Protein AF-A0A5J5I5Q5-F1 (afdb_monomer_lite)

Radius of gyration: 15.61 Å; chains: 1; bounding box: 34×39×44 Å

Secondary structure (DSSP, 8-state):
----TT------TT------S-EEEEEEEEE--PBPTTT--BPPPEEEEEEEEEEEEEEEEE-TTS-EEEEEEEEESS---TT-EEEETTEEEEEEEEEEE--TTSPPEEEEEEEE--

Organism: NCBI:txid1007511

pLDDT: mean 73.82, std 18.83, range [30.62, 95.12]

Structure (mmCIF, N/CA/C/O backbone):
data_AF-A0A5J5I5Q5-F1
#
_entry.id   AF-A0A5J5I5Q5-F1
#
loop_
_atom_site.group_PDB
_atom_site.id
_atom_site.type_symbol
_atom_site.label_atom_id
_atom_site.label_alt_id
_atom_site.label_comp_id
_atom_site.label_asym_id
_atom_site.label_entity_id
_atom_site.label_seq_id
_atom_site.pdbx_PDB_ins_code
_atom_site.Cartn_x
_atom_site.Cartn_y
_atom_site.Cartn_z
_atom_site.occupancy
_atom_site.B_iso_or_equiv
_atom_site.auth_seq_id
_atom_site.auth_comp_id
_atom_site.auth_asym_id
_atom_site.auth_atom_id
_atom_site.pdbx_PDB_model_num
ATOM 1 N N . MET A 1 1 ? -15.588 16.348 -4.168 1.00 30.62 1 MET A N 1
ATOM 2 C CA . MET A 1 1 ? -14.732 16.969 -3.139 1.00 30.62 1 MET A CA 1
ATOM 3 C C . MET A 1 1 ? -13.803 15.865 -2.670 1.00 30.62 1 MET A C 1
ATOM 5 O O . MET A 1 1 ? -14.274 14.938 -2.030 1.00 30.62 1 MET A O 1
ATOM 9 N N . SER A 1 2 ? -12.568 15.837 -3.171 1.00 34.03 2 SER A N 1
ATOM 10 C CA . SER A 1 2 ? -11.621 14.749 -2.894 1.00 34.03 2 SER A CA 1
ATOM 11 C C . SER A 1 2 ? -10.870 15.086 -1.610 1.00 34.03 2 SER A C 1
ATOM 13 O O . SER A 1 2 ? -10.106 16.040 -1.587 1.00 34.03 2 SER A O 1
ATOM 15 N N . PHE A 1 3 ? -11.130 14.346 -0.533 1.00 33.75 3 PHE A N 1
ATOM 16 C CA . PHE A 1 3 ? -10.627 14.631 0.820 1.00 33.75 3 PHE A CA 1
ATOM 17 C C . PHE A 1 3 ? -9.210 14.081 1.094 1.00 33.75 3 PHE A C 1
ATOM 19 O O . PHE A 1 3 ? -8.827 13.931 2.247 1.00 33.75 3 PHE A O 1
ATOM 26 N N . TYR A 1 4 ? -8.429 13.757 0.060 1.00 36.94 4 TYR A N 1
ATOM 27 C CA . TYR A 1 4 ? -7.215 12.937 0.204 1.00 36.94 4 TYR A CA 1
ATOM 28 C C . TYR A 1 4 ? -5.893 13.675 -0.055 1.00 36.94 4 TYR A C 1
ATOM 30 O O . TYR A 1 4 ? -4.873 13.019 -0.232 1.00 36.94 4 TYR A O 1
ATOM 38 N N . ASP A 1 5 ? -5.886 15.008 -0.097 1.00 36.25 5 ASP A N 1
ATOM 39 C CA . ASP A 1 5 ? -4.720 15.755 -0.601 1.00 36.25 5 ASP A CA 1
ATOM 40 C C . ASP A 1 5 ? -3.545 15.916 0.383 1.00 36.25 5 ASP A C 1
ATOM 42 O O . ASP A 1 5 ? -2.516 16.450 -0.014 1.00 36.25 5 ASP A O 1
ATOM 46 N N . ASP A 1 6 ? -3.638 15.483 1.649 1.00 39.69 6 ASP A N 1
ATOM 47 C CA . ASP A 1 6 ? -2.542 15.752 2.601 1.00 39.69 6 ASP A CA 1
ATOM 48 C C . ASP A 1 6 ? -2.511 14.813 3.824 1.00 39.69 6 ASP A C 1
ATOM 50 O O . ASP A 1 6 ? -2.552 15.243 4.977 1.00 39.69 6 ASP A O 1
ATOM 54 N N . LEU A 1 7 ? -2.487 13.496 3.593 1.00 39.59 7 LEU A N 1
ATOM 55 C CA . LEU A 1 7 ? -2.264 12.514 4.662 1.00 39.59 7 LEU A CA 1
ATOM 56 C C . LEU A 1 7 ? -0.758 12.291 4.864 1.00 39.59 7 LEU A C 1
ATOM 58 O O . LEU A 1 7 ? -0.190 11.325 4.364 1.00 39.59 7 LEU A O 1
ATOM 62 N N . ARG A 1 8 ? -0.100 13.162 5.636 1.00 37.28 8 ARG A N 1
ATOM 63 C CA . ARG A 1 8 ? 1.159 12.804 6.315 1.00 37.28 8 ARG A CA 1
ATOM 64 C C . ARG A 1 8 ? 0.819 11.964 7.548 1.00 37.28 8 ARG A C 1
ATOM 66 O O . ARG A 1 8 ? 0.758 12.474 8.662 1.00 37.28 8 ARG A O 1
ATOM 73 N N . ALA A 1 9 ? 0.497 10.695 7.321 1.00 43.56 9 ALA A N 1
ATOM 74 C CA . ALA A 1 9 ? 0.155 9.755 8.378 1.00 43.56 9 ALA A CA 1
ATOM 75 C C . ALA A 1 9 ? 1.430 9.179 9.006 1.00 43.56 9 ALA A C 1
ATOM 77 O O . ALA A 1 9 ? 2.035 8.303 8.404 1.00 43.56 9 ALA A O 1
ATOM 78 N N . GLY A 1 10 ? 1.786 9.689 10.191 1.00 43.03 10 GLY A N 1
ATOM 79 C CA . GLY A 1 10 ? 2.728 9.069 11.126 1.00 43.03 10 GLY A CA 1
ATOM 80 C C . GLY A 1 10 ? 2.095 7.871 11.825 1.00 43.03 10 GLY A C 1
ATOM 81 O O . GLY A 1 10 ? 1.082 8.061 12.502 1.00 43.03 10 GLY A O 1
ATOM 82 N N . VAL A 1 11 ? 2.656 6.666 11.694 1.00 48.09 11 VAL A N 1
ATOM 83 C CA . VAL A 1 11 ? 2.207 5.480 12.437 1.00 48.09 11 VAL A CA 1
ATOM 84 C C . VAL A 1 11 ? 2.615 5.638 13.904 1.00 48.09 11 VAL A C 1
ATOM 86 O O . VAL A 1 11 ? 3.789 5.601 14.267 1.00 48.09 11 VAL A O 1
ATOM 89 N N . GLY A 1 12 ? 1.627 5.859 14.773 1.00 39.62 12 GLY A N 1
ATOM 90 C CA . GLY A 1 12 ? 1.849 6.027 16.208 1.00 39.62 12 GLY A CA 1
ATOM 91 C C . GLY A 1 12 ? 2.093 4.701 16.955 1.00 39.62 12 GLY A C 1
ATOM 92 O O . GLY A 1 12 ? 1.620 3.640 16.523 1.00 39.62 12 GLY A O 1
ATOM 93 N N . PRO A 1 13 ? 2.783 4.739 18.115 1.00 35.47 13 PRO A N 1
ATOM 94 C CA . PRO A 1 13 ? 2.915 3.584 19.001 1.00 35.47 13 PRO A CA 1
ATOM 95 C C . PRO A 1 13 ? 1.538 3.199 19.570 1.00 35.47 13 PRO A C 1
ATOM 97 O O . PRO A 1 13 ? 0.868 4.022 20.191 1.00 35.47 13 PRO A O 1
ATOM 100 N N . GLY A 1 14 ? 1.112 1.951 19.344 1.00 40.00 14 GLY A N 1
ATOM 101 C CA . GLY A 1 14 ? -0.225 1.442 19.707 1.00 40.00 14 GLY A CA 1
ATOM 102 C C . GLY A 1 14 ? -0.958 0.698 18.584 1.00 40.00 14 GLY A C 1
ATOM 103 O O . GLY A 1 14 ? -2.059 0.205 18.796 1.00 40.00 14 GLY A O 1
ATOM 104 N N . SER A 1 15 ? -0.354 0.599 17.399 1.00 42.03 15 SER A N 1
ATOM 105 C CA . SER A 1 15 ? -0.936 -0.107 16.256 1.00 42.03 15 SER A CA 1
ATOM 106 C C . SER A 1 15 ? -0.882 -1.631 16.455 1.00 42.03 15 SER A C 1
ATOM 108 O O . SER A 1 15 ? 0.201 -2.217 16.418 1.00 42.03 15 SER A O 1
ATOM 110 N N . GLU A 1 16 ? -2.035 -2.279 16.639 1.00 42.03 16 GLU A N 1
ATOM 111 C CA . GLU A 1 16 ? -2.149 -3.742 16.711 1.00 42.03 16 GLU A CA 1
ATOM 112 C C . GLU A 1 16 ? -1.830 -4.373 15.343 1.00 42.03 16 GLU A C 1
ATOM 114 O O . GLU A 1 16 ? -2.391 -4.004 14.308 1.00 42.03 16 GLU A O 1
ATOM 119 N N . ILE A 1 17 ? -0.879 -5.310 15.322 1.00 41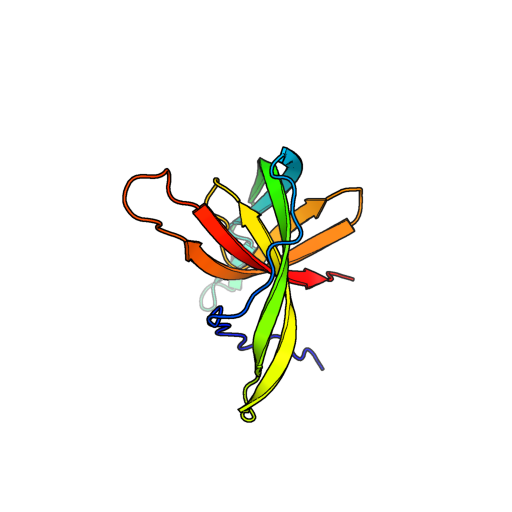.78 17 ILE A N 1
ATOM 120 C CA . ILE A 1 17 ? -0.509 -6.064 14.120 1.00 41.78 17 ILE A CA 1
ATOM 121 C C . ILE A 1 17 ? -1.436 -7.280 14.033 1.00 41.78 17 ILE A C 1
ATOM 123 O O . ILE A 1 17 ? -1.112 -8.357 14.526 1.00 41.78 17 ILE A O 1
ATOM 127 N N . GLU A 1 18 ? -2.593 -7.130 13.395 1.00 41.78 18 GLU A N 1
ATOM 128 C CA . GLU A 1 18 ? -3.399 -8.278 12.960 1.00 41.78 18 GLU A CA 1
ATOM 129 C C . GLU A 1 18 ? -2.949 -8.743 11.566 1.00 41.78 18 GLU A C 1
ATOM 131 O O . GLU A 1 18 ? -3.692 -8.606 10.597 1.00 41.78 18 GLU A O 1
ATOM 136 N N . ALA A 1 19 ? -1.728 -9.268 11.399 1.00 43.53 19 ALA A N 1
ATOM 137 C CA . ALA A 1 19 ? -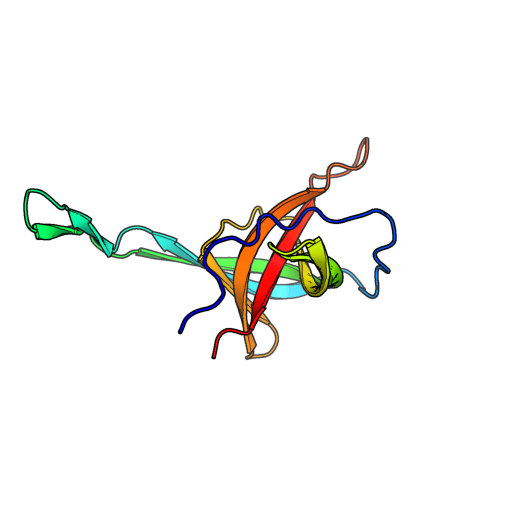1.367 -9.815 10.090 1.00 43.53 19 ALA A CA 1
ATOM 138 C C . ALA A 1 19 ? -0.314 -10.925 10.090 1.00 43.53 19 ALA A C 1
ATOM 140 O O . ALA A 1 19 ? 0.859 -10.737 10.406 1.00 43.53 19 ALA A O 1
ATOM 141 N N . THR A 1 20 ? -0.741 -12.076 9.579 1.00 46.97 20 THR A N 1
ATOM 142 C CA . THR A 1 20 ? 0.103 -13.113 8.993 1.00 46.97 20 THR A CA 1
ATOM 143 C C . THR A 1 20 ? 0.776 -12.540 7.738 1.00 46.97 20 THR A C 1
ATOM 145 O O . THR A 1 20 ? 0.111 -12.312 6.727 1.00 46.97 20 THR A O 1
ATOM 148 N N . PHE A 1 21 ? 2.083 -12.281 7.783 1.00 55.25 21 PHE A N 1
ATOM 149 C CA . PHE A 1 21 ? 2.865 -11.930 6.592 1.00 55.25 21 PHE A CA 1
ATOM 150 C C . PHE A 1 21 ? 2.702 -13.019 5.515 1.00 55.25 21 PHE A C 1
ATOM 152 O O . PHE A 1 21 ? 2.760 -14.207 5.836 1.00 55.25 21 PHE A O 1
ATOM 159 N N . GLY A 1 22 ? 2.526 -12.637 4.242 1.00 64.06 22 GLY A N 1
ATOM 160 C CA . GLY A 1 22 ? 2.593 -13.590 3.121 1.00 64.06 22 GLY A CA 1
ATOM 161 C C . GLY A 1 22 ? 1.373 -13.694 2.204 1.00 64.06 22 GLY A C 1
ATOM 162 O O . GLY A 1 22 ? 1.281 -14.675 1.467 1.00 64.06 22 GLY A O 1
ATOM 163 N N . VAL A 1 23 ? 0.446 -12.727 2.201 1.00 80.62 23 VAL A N 1
ATOM 164 C CA . VAL A 1 23 ? -0.636 -12.735 1.202 1.00 80.62 23 VAL A CA 1
ATOM 165 C C . VAL A 1 23 ? -0.125 -12.131 -0.112 1.00 80.62 23 VAL A C 1
ATOM 167 O O . VAL A 1 23 ? 0.320 -10.980 -0.103 1.00 80.62 23 VAL A O 1
ATOM 170 N N . PRO A 1 24 ? -0.182 -12.861 -1.242 1.00 87.38 24 PRO A N 1
ATOM 171 C CA . PRO A 1 24 ? 0.273 -12.342 -2.524 1.00 87.38 24 PRO A CA 1
ATOM 172 C C . PRO A 1 24 ? -0.653 -11.229 -3.027 1.00 87.38 24 PRO A C 1
ATOM 174 O O . PRO A 1 24 ? -1.881 -11.355 -3.021 1.00 87.38 24 PRO A O 1
ATOM 177 N N . ALA A 1 25 ? -0.046 -10.149 -3.501 1.00 90.50 25 ALA A N 1
ATOM 178 C CA . ALA A 1 25 ? -0.694 -8.993 -4.101 1.00 90.50 25 ALA A CA 1
ATOM 179 C C . ALA A 1 25 ? 0.109 -8.494 -5.312 1.00 90.50 25 ALA A C 1
ATOM 181 O O . ALA A 1 25 ? 1.263 -8.873 -5.527 1.00 90.50 25 ALA A O 1
ATOM 182 N N . ILE A 1 26 ? -0.514 -7.624 -6.106 1.00 93.38 26 ILE A N 1
ATOM 183 C CA . ILE A 1 26 ? 0.147 -6.932 -7.217 1.00 93.38 26 ILE A CA 1
ATOM 184 C C . ILE A 1 26 ? 0.245 -5.453 -6.877 1.00 93.38 26 ILE A C 1
ATOM 186 O O . ILE A 1 26 ? -0.777 -4.792 -6.716 1.00 93.38 26 ILE A O 1
ATOM 190 N N . LEU A 1 27 ? 1.462 -4.922 -6.810 1.00 94.31 27 LEU A N 1
ATOM 191 C CA . LEU A 1 27 ? 1.699 -3.485 -6.767 1.00 94.31 27 LEU A CA 1
ATOM 192 C C . LEU A 1 27 ? 1.888 -2.978 -8.195 1.00 94.31 27 LEU A C 1
ATOM 194 O O . LEU A 1 27 ? 2.746 -3.456 -8.926 1.00 94.31 27 LEU A O 1
ATOM 198 N N . THR A 1 28 ? 1.088 -2.004 -8.604 1.00 95.12 28 THR A N 1
ATOM 199 C CA . THR A 1 28 ? 1.163 -1.386 -9.926 1.00 95.12 28 THR A CA 1
ATOM 200 C C . THR A 1 28 ? 1.671 0.038 -9.795 1.00 95.12 28 THR A C 1
ATOM 202 O O . THR A 1 28 ? 1.002 0.889 -9.204 1.00 95.12 28 THR A O 1
ATOM 205 N N . ARG A 1 29 ? 2.828 0.301 -10.402 1.00 93.81 29 ARG A N 1
ATOM 206 C CA . ARG A 1 29 ? 3.432 1.628 -10.482 1.00 93.81 29 ARG A CA 1
ATOM 207 C C . ARG A 1 29 ? 3.101 2.277 -11.810 1.00 93.81 29 ARG A C 1
ATOM 209 O O . ARG A 1 29 ? 3.268 1.671 -12.865 1.00 93.81 29 ARG A O 1
ATOM 216 N N . THR A 1 30 ? 2.640 3.520 -11.759 1.00 89.94 30 THR A N 1
ATOM 217 C CA . THR A 1 30 ? 2.435 4.343 -12.953 1.00 89.94 30 THR A CA 1
ATOM 218 C C . THR A 1 30 ? 3.456 5.469 -12.965 1.00 89.94 30 THR A C 1
ATOM 220 O O . THR A 1 30 ? 3.495 6.266 -12.033 1.00 89.94 30 THR A O 1
ATOM 223 N N . THR A 1 31 ? 4.248 5.566 -14.028 1.00 85.75 31 THR A N 1
ATOM 224 C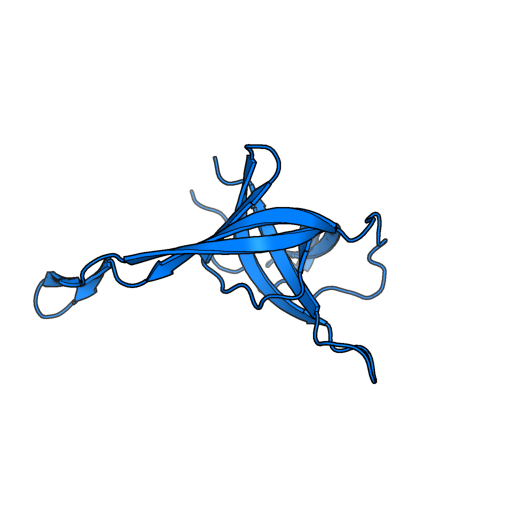 CA . THR A 1 31 ? 5.168 6.687 -14.262 1.00 85.75 31 THR A CA 1
ATOM 225 C C . THR A 1 31 ? 4.797 7.431 -15.545 1.00 85.75 31 THR A C 1
ATOM 227 O O . THR A 1 31 ? 4.168 6.872 -16.446 1.00 85.75 31 THR A O 1
ATOM 230 N N . GLY A 1 32 ? 5.158 8.713 -15.627 1.00 81.81 32 GLY A N 1
ATOM 231 C CA . GLY A 1 32 ? 4.795 9.570 -16.758 1.00 81.81 32 GLY A CA 1
ATOM 232 C C . GLY A 1 32 ? 3.311 9.951 -16.776 1.00 81.81 32 GLY A C 1
ATOM 233 O O . GLY A 1 32 ? 2.645 9.958 -15.741 1.00 81.81 32 GLY A O 1
ATOM 234 N N . GLY A 1 33 ? 2.789 10.329 -17.946 1.00 79.56 33 GLY A N 1
ATOM 235 C CA . GLY A 1 33 ? 1.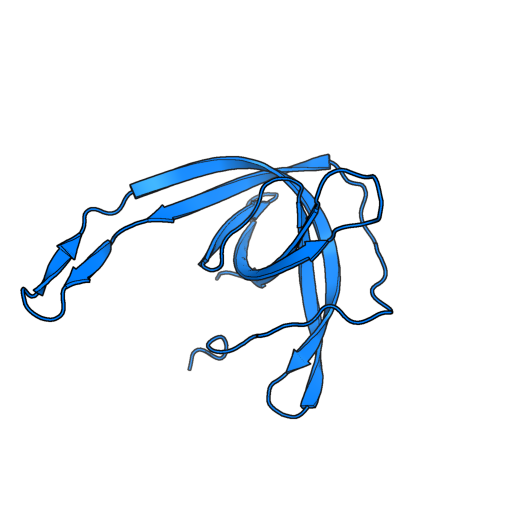445 10.911 -18.064 1.00 79.56 33 GLY A CA 1
ATOM 236 C C . GLY A 1 33 ? 1.347 12.336 -17.509 1.00 79.56 33 GLY A C 1
ATOM 237 O O . GLY A 1 33 ? 0.249 12.863 -17.337 1.00 79.56 33 GLY A O 1
ATOM 238 N N . VAL A 1 34 ? 2.492 12.958 -17.221 1.00 76.94 34 VAL A N 1
ATOM 239 C CA . VAL A 1 34 ? 2.579 14.332 -16.728 1.00 76.94 34 VAL A CA 1
ATOM 240 C C . VAL A 1 34 ? 2.471 15.272 -17.916 1.00 76.94 34 VAL A C 1
ATOM 242 O O . VAL A 1 34 ? 3.201 15.106 -18.899 1.00 76.94 34 VAL A O 1
ATOM 245 N N . LYS A 1 35 ? 1.558 16.240 -17.815 1.00 78.69 35 LYS A N 1
ATOM 246 C CA . LYS A 1 35 ? 1.439 17.333 -18.772 1.00 78.69 35 LYS A CA 1
ATOM 247 C C . LYS A 1 35 ? 2.513 18.375 -18.479 1.00 78.69 35 LYS A C 1
ATOM 249 O O . LYS A 1 35 ? 2.545 18.936 -17.388 1.00 78.69 35 LYS A O 1
ATOM 254 N N . ASP A 1 36 ? 3.359 18.622 -19.464 1.00 77.25 36 ASP A N 1
ATOM 255 C CA . ASP A 1 36 ? 4.288 19.741 -19.480 1.00 77.25 36 ASP A CA 1
ATOM 256 C C . ASP A 1 36 ? 3.482 21.061 -19.501 1.00 77.25 36 ASP A C 1
ATOM 258 O O . ASP A 1 36 ? 2.622 21.233 -20.377 1.00 77.25 36 ASP A O 1
ATOM 262 N N . PRO A 1 37 ? 3.691 21.967 -18.529 1.00 72.88 37 PRO A N 1
ATOM 263 C CA . PRO A 1 37 ? 2.947 23.221 -18.442 1.00 72.88 37 PRO A CA 1
ATOM 264 C C . PRO A 1 37 ? 3.299 24.217 -19.556 1.00 72.88 37 PRO A C 1
ATOM 266 O O . PRO A 1 37 ? 2.438 25.015 -19.924 1.00 72.88 37 PRO A O 1
ATOM 269 N N . ASP A 1 38 ? 4.507 24.149 -20.115 1.00 83.56 38 ASP A N 1
ATOM 270 C CA . ASP A 1 38 ? 5.009 25.086 -21.119 1.00 83.56 38 ASP A CA 1
ATOM 271 C C . ASP A 1 38 ? 4.653 24.625 -22.535 1.00 83.56 38 ASP A C 1
ATOM 273 O O . ASP A 1 38 ? 4.215 25.417 -23.371 1.00 83.56 38 ASP A O 1
ATOM 277 N N . SER A 1 39 ? 4.807 23.327 -22.813 1.00 84.44 39 SER A N 1
ATOM 278 C CA . SER A 1 39 ? 4.564 22.768 -24.150 1.00 84.44 39 SER A CA 1
ATOM 279 C C . SER A 1 39 ? 3.178 22.145 -24.324 1.00 84.44 39 SER A C 1
ATOM 281 O O . SER A 1 39 ? 2.749 21.877 -25.446 1.00 84.44 39 SER A O 1
ATOM 283 N N . GLY A 1 40 ? 2.460 21.887 -23.227 1.00 84.50 40 GLY A N 1
ATOM 284 C CA . GLY A 1 40 ? 1.159 21.218 -23.235 1.00 84.50 40 GLY A CA 1
ATOM 285 C C . GLY A 1 40 ? 1.213 19.726 -23.584 1.00 84.50 40 GLY A C 1
ATOM 286 O O . GLY A 1 40 ? 0.169 19.066 -23.558 1.00 84.50 40 GLY A O 1
ATOM 287 N N . ASN A 1 41 ? 2.401 19.193 -23.882 1.00 84.94 41 ASN A N 1
ATOM 288 C CA . ASN A 1 41 ? 2.616 17.795 -24.229 1.00 84.94 41 ASN A CA 1
ATOM 289 C C . ASN A 1 41 ? 2.487 16.900 -22.997 1.00 84.94 41 ASN A C 1
ATOM 291 O O . ASN A 1 41 ? 2.848 17.284 -21.887 1.00 84.94 41 ASN A O 1
ATOM 295 N N . VAL A 1 42 ? 1.998 15.679 -23.191 1.00 83.44 42 VAL A N 1
ATOM 296 C CA . VAL A 1 42 ? 1.876 14.685 -22.120 1.00 83.44 42 VAL A CA 1
ATOM 297 C C . VAL A 1 42 ? 2.957 13.631 -22.316 1.00 83.44 42 VAL A C 1
ATOM 299 O O . VAL A 1 42 ? 3.048 13.032 -23.387 1.00 83.44 42 VAL A O 1
ATOM 302 N N . SER A 1 43 ? 3.781 13.403 -21.293 1.00 81.75 43 SER A N 1
ATOM 303 C CA . SER A 1 43 ? 4.782 12.329 -21.328 1.00 81.75 43 SER A CA 1
ATOM 304 C C . SER A 1 43 ? 4.110 10.958 -21.441 1.00 81.75 43 SER A C 1
ATOM 306 O O . SER A 1 43 ? 3.020 10.735 -20.909 1.00 81.75 43 SER A O 1
ATOM 308 N N . SER A 1 44 ? 4.755 10.012 -22.125 1.00 82.69 44 SER A N 1
ATOM 309 C CA . SER A 1 44 ? 4.249 8.643 -22.252 1.00 82.69 44 SER A CA 1
ATOM 310 C C . SER A 1 44 ? 4.021 8.015 -20.877 1.00 82.69 44 SER A C 1
ATOM 312 O O . SER A 1 44 ? 4.895 8.072 -20.012 1.00 82.69 44 SER A O 1
ATOM 314 N N . LYS A 1 45 ? 2.845 7.415 -20.685 1.00 87.00 45 LYS A N 1
ATOM 315 C CA . LYS A 1 45 ? 2.480 6.702 -19.460 1.00 87.00 45 LYS A CA 1
ATOM 316 C C . LYS A 1 45 ? 3.037 5.279 -19.506 1.00 87.00 45 LYS A C 1
ATOM 318 O O . LYS A 1 45 ? 2.721 4.537 -20.433 1.00 87.00 45 LYS A O 1
ATOM 323 N N . THR A 1 46 ? 3.779 4.888 -18.479 1.00 89.25 46 THR A N 1
ATOM 324 C CA . THR A 1 46 ? 4.271 3.519 -18.288 1.00 89.25 46 THR A CA 1
ATOM 325 C C . THR A 1 46 ? 3.606 2.915 -17.060 1.00 89.25 46 THR A C 1
ATOM 327 O O . THR A 1 46 ? 3.478 3.578 -16.032 1.00 89.25 46 THR A O 1
ATOM 330 N N . ILE A 1 47 ? 3.160 1.664 -17.173 1.00 91.00 47 ILE A N 1
ATOM 331 C CA . ILE A 1 47 ? 2.531 0.907 -16.088 1.00 91.00 47 ILE A CA 1
ATOM 332 C C . ILE A 1 47 ? 3.381 -0.337 -15.833 1.00 91.00 47 ILE A C 1
ATOM 334 O O . ILE A 1 47 ? 3.544 -1.159 -16.733 1.00 91.00 47 ILE A O 1
ATOM 338 N N . THR A 1 48 ? 3.896 -0.474 -14.613 1.00 93.44 48 THR A N 1
ATOM 339 C CA . THR A 1 48 ? 4.790 -1.569 -14.218 1.00 93.44 48 THR A CA 1
ATOM 340 C C . THR A 1 48 ? 4.177 -2.358 -13.059 1.00 93.44 48 THR A C 1
ATOM 342 O O . THR A 1 48 ? 3.997 -1.790 -11.978 1.00 93.44 48 THR A O 1
ATOM 345 N N . PRO A 1 49 ? 3.840 -3.647 -13.248 1.00 94.06 49 PRO A N 1
ATOM 346 C CA . PRO A 1 49 ? 3.388 -4.514 -12.167 1.00 94.06 49 PRO A CA 1
ATOM 347 C C . PRO A 1 49 ? 4.569 -5.147 -11.413 1.00 94.06 49 PRO A C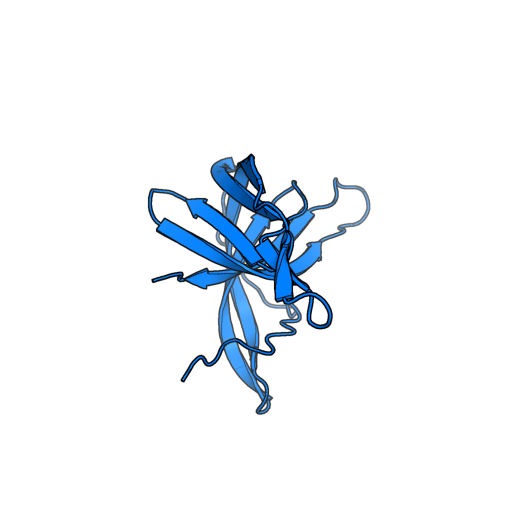 1
ATOM 349 O O . PRO A 1 49 ? 5.556 -5.571 -12.012 1.00 94.06 49 PRO A O 1
ATOM 352 N N . HIS A 1 50 ? 4.423 -5.272 -10.098 1.00 93.62 50 HIS A N 1
ATOM 353 C CA . HIS A 1 50 ? 5.351 -5.922 -9.182 1.00 93.62 50 HIS A CA 1
ATOM 354 C C . HIS A 1 50 ? 4.589 -6.950 -8.340 1.00 93.62 50 HIS A C 1
ATOM 356 O O . HIS A 1 50 ? 3.588 -6.621 -7.701 1.00 93.62 50 HIS A O 1
ATOM 362 N N . ASN A 1 51 ? 5.068 -8.195 -8.323 1.00 92.06 51 ASN A N 1
ATOM 363 C CA . ASN A 1 51 ? 4.547 -9.215 -7.414 1.00 92.06 51 ASN A CA 1
ATOM 364 C C . ASN A 1 51 ? 5.094 -8.945 -6.013 1.00 92.06 51 ASN A C 1
ATOM 366 O O . ASN A 1 51 ? 6.311 -8.882 -5.832 1.00 92.06 51 ASN A O 1
ATOM 370 N N . VAL A 1 52 ? 4.206 -8.790 -5.037 1.00 90.31 52 VAL A N 1
ATOM 371 C CA . VAL A 1 52 ? 4.567 -8.440 -3.661 1.00 90.31 52 VAL A CA 1
ATOM 372 C C . VAL A 1 52 ? 3.781 -9.295 -2.677 1.00 90.31 52 VAL A C 1
ATOM 374 O O . VAL A 1 52 ? 2.696 -9.777 -2.990 1.00 90.31 52 VAL A O 1
ATOM 377 N N . ASN A 1 53 ? 4.321 -9.466 -1.475 1.00 87.38 53 ASN A N 1
ATOM 378 C CA . ASN A 1 53 ? 3.587 -10.043 -0.357 1.00 87.38 53 ASN A CA 1
ATOM 379 C C . ASN A 1 53 ? 3.265 -8.928 0.624 1.00 87.38 53 ASN A C 1
ATOM 381 O O . ASN A 1 53 ? 4.144 -8.127 0.945 1.00 87.38 53 ASN A O 1
ATOM 385 N N . VAL A 1 54 ? 2.019 -8.891 1.082 1.00 86.69 54 VAL A N 1
ATOM 386 C CA . VAL A 1 54 ? 1.544 -7.869 2.013 1.00 86.69 54 VAL A CA 1
ATOM 387 C C . VAL A 1 54 ? 0.935 -8.501 3.255 1.00 86.69 54 VAL A C 1
ATOM 389 O O . VAL A 1 54 ? 0.377 -9.602 3.209 1.00 86.69 54 VAL A O 1
ATOM 392 N N . ALA A 1 55 ? 1.023 -7.770 4.357 1.00 85.00 55 ALA A N 1
ATOM 393 C CA . ALA A 1 55 ? 0.287 -8.009 5.589 1.00 85.00 55 ALA A CA 1
ATOM 394 C C . ALA A 1 55 ? -0.649 -6.811 5.803 1.00 85.00 55 ALA A C 1
ATOM 396 O O . ALA A 1 55 ? -0.197 -5.671 5.813 1.00 85.00 55 ALA A O 1
ATOM 397 N N . LYS A 1 56 ? -1.965 -7.036 5.888 1.00 84.06 56 LYS A N 1
ATOM 398 C CA . LYS A 1 56 ? -2.940 -5.948 6.066 1.00 84.06 56 LYS A CA 1
ATOM 399 C C . LYS A 1 56 ? -3.086 -5.625 7.546 1.00 84.06 56 LYS A C 1
ATOM 401 O O . LYS A 1 56 ? -3.437 -6.515 8.302 1.00 84.06 56 LYS A O 1
ATOM 406 N N . ARG A 1 57 ? -2.952 -4.358 7.925 1.00 78.81 57 ARG A N 1
ATOM 407 C CA . ARG A 1 57 ? -3.152 -3.884 9.299 1.00 78.81 57 ARG A CA 1
ATOM 408 C C . ARG A 1 57 ? -4.050 -2.653 9.352 1.00 78.81 57 ARG A C 1
ATOM 410 O O . ARG A 1 57 ? -4.233 -1.957 8.348 1.00 78.81 57 ARG A O 1
ATOM 417 N N . THR A 1 58 ? -4.572 -2.372 10.537 1.00 81.62 58 THR A N 1
ATOM 418 C CA . THR A 1 58 ? -5.221 -1.097 10.853 1.00 81.62 58 THR A CA 1
ATOM 419 C C . THR A 1 58 ? -4.235 -0.242 11.643 1.00 81.62 58 THR A C 1
ATOM 421 O O . THR A 1 58 ? -3.573 -0.737 12.552 1.00 81.62 58 THR A O 1
ATOM 424 N N . VAL A 1 59 ? -4.095 1.027 11.272 1.00 75.06 59 VAL A N 1
ATOM 425 C CA . VAL A 1 59 ? -3.243 2.000 11.971 1.00 75.06 59 VAL A CA 1
ATOM 426 C C . VAL A 1 59 ? -4.071 3.209 12.375 1.00 75.06 59 VAL A C 1
ATOM 428 O O . VAL A 1 59 ? -4.979 3.613 11.649 1.00 75.06 59 VAL A O 1
ATOM 431 N N . GLU A 1 60 ? -3.757 3.800 13.524 1.00 79.69 60 GLU A N 1
ATOM 432 C CA . GLU A 1 60 ? -4.319 5.092 13.907 1.00 79.69 60 GLU A CA 1
ATOM 433 C C . GLU A 1 60 ? -3.497 6.205 13.254 1.00 79.69 60 GLU A C 1
ATOM 435 O O . GLU A 1 60 ? -2.272 6.246 13.372 1.00 79.69 60 GLU A O 1
ATOM 440 N N . ILE A 1 61 ? -4.177 7.112 12.563 1.00 71.69 61 ILE A N 1
ATOM 441 C CA . ILE A 1 61 ? -3.588 8.271 11.905 1.00 71.69 61 ILE A CA 1
ATOM 442 C C . ILE A 1 61 ? -4.137 9.552 12.523 1.00 71.69 61 ILE A C 1
ATOM 444 O O . ILE A 1 61 ? -5.289 9.622 12.957 1.00 71.69 61 ILE A O 1
ATOM 448 N N . THR A 1 62 ? -3.315 10.597 12.524 1.00 74.06 62 THR A N 1
ATOM 449 C CA . THR A 1 62 ? -3.771 11.945 12.873 1.00 74.06 62 THR A CA 1
ATOM 450 C C . THR A 1 62 ? -4.222 12.659 11.604 1.00 74.06 62 THR A C 1
ATOM 452 O O . THR A 1 62 ? -3.445 12.801 10.661 1.00 74.06 62 THR A O 1
ATOM 455 N N . VAL A 1 63 ? -5.477 13.104 11.567 1.00 73.06 63 VAL A N 1
ATOM 456 C CA . VAL A 1 63 ? -5.998 13.928 10.468 1.00 73.06 63 VAL A CA 1
ATOM 457 C C . VAL A 1 63 ? -5.681 15.405 10.705 1.00 73.06 63 VAL A C 1
ATOM 459 O O . VAL A 1 63 ? -5.386 15.818 11.824 1.00 73.06 63 VAL A O 1
ATOM 462 N N . LYS A 1 64 ? -5.759 16.220 9.647 1.00 65.50 64 LYS A N 1
ATOM 463 C CA . LYS A 1 64 ? -5.339 17.634 9.623 1.00 65.50 64 LYS A CA 1
ATOM 464 C C . LYS A 1 64 ? -5.888 18.501 10.769 1.00 65.50 64 LYS A C 1
ATOM 466 O O . LYS A 1 64 ? -5.199 19.415 11.210 1.00 65.50 64 LYS A O 1
ATOM 471 N N . ASP A 1 65 ? -7.075 18.182 11.279 1.00 74.25 65 ASP A N 1
ATOM 472 C CA . ASP A 1 65 ? -7.730 18.911 12.375 1.00 74.25 65 ASP A CA 1
ATOM 473 C C . ASP A 1 65 ? -7.368 18.377 13.779 1.00 74.25 65 ASP A C 1
ATOM 475 O O . ASP A 1 65 ? -8.013 18.717 14.769 1.00 74.25 65 ASP A O 1
ATOM 479 N N . GLY A 1 66 ? -6.354 17.510 13.885 1.00 70.69 66 GLY A N 1
ATOM 480 C CA . GLY A 1 66 ? -5.894 16.910 15.143 1.00 70.69 66 GLY A CA 1
ATOM 481 C C . GLY A 1 66 ? -6.748 15.741 15.644 1.00 70.69 66 GLY A C 1
ATOM 482 O O . GLY A 1 66 ? -6.474 15.191 16.709 1.00 70.69 66 GLY A O 1
ATOM 483 N N . GLY A 1 67 ? -7.777 15.345 14.889 1.00 75.38 67 GLY A N 1
ATOM 484 C CA . GLY A 1 67 ? -8.558 14.142 15.162 1.00 75.38 67 GLY A CA 1
ATOM 485 C C . GLY A 1 67 ? -7.750 12.866 14.914 1.00 75.38 67 GLY A C 1
ATOM 486 O O . GLY A 1 67 ? -6.858 12.835 14.066 1.00 75.38 67 GLY A O 1
ATOM 487 N N . LYS A 1 68 ? -8.092 11.798 15.634 1.00 78.19 68 LYS A N 1
ATOM 488 C CA . LYS A 1 68 ? -7.585 10.444 15.386 1.00 78.19 68 LYS A CA 1
ATOM 489 C C . LYS A 1 68 ? -8.571 9.695 14.497 1.00 78.19 68 LYS A C 1
ATOM 491 O O . LYS A 1 68 ? -9.779 9.784 14.714 1.00 78.19 68 LYS A O 1
ATOM 496 N N . ALA A 1 69 ? -8.066 8.986 13.498 1.00 76.31 69 ALA A N 1
ATOM 497 C CA . ALA A 1 69 ? -8.860 8.143 12.615 1.00 76.31 69 ALA A CA 1
ATOM 498 C C . ALA A 1 69 ? -8.146 6.814 12.374 1.00 76.31 69 ALA A C 1
ATOM 500 O O . ALA A 1 69 ? -6.922 6.750 12.409 1.00 76.31 69 ALA A O 1
ATOM 501 N N . GLU A 1 70 ? -8.903 5.762 12.092 1.00 80.38 70 GLU A N 1
ATOM 502 C CA . GLU A 1 70 ? -8.335 4.490 11.659 1.00 80.38 70 GLU A CA 1
ATOM 503 C C . GLU A 1 70 ? -8.113 4.501 10.145 1.00 80.38 70 GLU A C 1
ATOM 505 O O . GLU A 1 70 ? -8.967 4.942 9.371 1.00 80.38 70 GLU A O 1
ATOM 510 N N . ALA A 1 71 ? -6.968 3.986 9.714 1.00 81.69 71 ALA A N 1
ATOM 511 C CA . ALA A 1 71 ? -6.632 3.787 8.317 1.00 81.69 71 ALA A CA 1
ATOM 512 C C . ALA A 1 71 ? -6.195 2.344 8.072 1.00 81.69 71 ALA A C 1
ATOM 514 O O . ALA A 1 71 ? -5.674 1.659 8.951 1.00 81.69 71 ALA A O 1
ATOM 515 N N . THR A 1 72 ? -6.393 1.879 6.841 1.00 85.00 72 THR A N 1
ATOM 516 C CA . THR A 1 72 ? -5.785 0.625 6.395 1.00 85.00 72 THR A CA 1
ATOM 517 C C . THR A 1 72 ? -4.336 0.895 6.017 1.00 85.00 72 THR A C 1
ATOM 519 O O . THR A 1 72 ? -4.057 1.840 5.277 1.00 85.00 72 THR A O 1
ATOM 522 N N . ALA A 1 73 ? -3.433 0.031 6.465 1.00 87.19 73 ALA A N 1
ATOM 523 C CA . ALA A 1 73 ? -2.061 0.001 5.998 1.00 87.19 73 ALA A CA 1
ATOM 524 C C . ALA A 1 73 ? -1.641 -1.411 5.577 1.00 87.19 73 ALA A C 1
ATOM 526 O O . ALA A 1 73 ? -2.279 -2.406 5.937 1.00 87.19 73 ALA A O 1
ATOM 527 N N . PHE A 1 74 ? -0.572 -1.486 4.790 1.00 87.44 74 PHE A N 1
ATOM 528 C CA . PHE A 1 74 ? 0.069 -2.737 4.415 1.00 87.44 74 PHE A CA 1
ATOM 529 C C . PHE A 1 74 ? 1.534 -2.730 4.817 1.00 87.44 74 PHE A C 1
ATOM 531 O O . PHE A 1 74 ? 2.263 -1.830 4.405 1.00 87.44 74 PHE A O 1
ATOM 538 N N . ASP A 1 75 ? 1.955 -3.763 5.543 1.00 86.81 75 ASP A N 1
ATOM 539 C CA . ASP A 1 75 ? 3.370 -4.068 5.722 1.00 86.81 75 ASP A CA 1
ATOM 540 C C . ASP A 1 75 ? 3.866 -4.809 4.469 1.00 86.81 75 ASP A C 1
ATOM 542 O O . ASP A 1 75 ? 3.246 -5.782 4.019 1.00 86.81 75 ASP A O 1
ATOM 546 N N . ILE A 1 76 ? 4.955 -4.331 3.870 1.00 87.19 76 ILE A N 1
ATOM 547 C CA . ILE A 1 76 ? 5.482 -4.814 2.587 1.00 87.19 76 ILE A CA 1
ATOM 548 C C . ILE A 1 76 ? 7.011 -4.681 2.547 1.00 87.19 76 ILE A C 1
ATOM 550 O O . ILE A 1 76 ? 7.567 -3.702 3.023 1.00 87.19 76 ILE A O 1
ATOM 554 N N . TRP A 1 77 ? 7.721 -5.659 1.978 1.00 85.00 77 TRP A N 1
ATOM 555 C CA . TRP A 1 77 ? 9.198 -5.615 1.866 1.00 85.00 77 TRP A CA 1
ATOM 556 C C . TRP A 1 77 ? 9.709 -4.930 0.597 1.00 85.00 77 TRP A C 1
ATOM 558 O O . TRP A 1 77 ? 10.883 -4.594 0.480 1.00 85.00 77 TRP A O 1
ATOM 568 N N . PHE A 1 78 ? 8.833 -4.751 -0.383 1.00 87.38 78 PHE A N 1
ATOM 569 C CA . PHE A 1 78 ? 9.113 -3.962 -1.571 1.00 87.38 78 PHE A CA 1
ATOM 570 C C . PHE A 1 78 ? 8.676 -2.523 -1.318 1.00 87.38 78 PHE A C 1
ATOM 572 O O . PHE A 1 78 ? 7.519 -2.323 -0.966 1.00 87.38 78 PHE A O 1
ATOM 579 N N . GLU A 1 79 ? 9.563 -1.552 -1.542 1.00 89.75 79 GLU A N 1
ATOM 580 C CA . GLU A 1 79 ? 9.268 -0.129 -1.343 1.00 89.75 79 GLU A CA 1
ATOM 581 C C . GLU A 1 79 ? 8.107 0.339 -2.243 1.00 89.75 79 GLU A C 1
ATOM 583 O O . GLU A 1 79 ? 8.257 0.448 -3.474 1.00 89.75 79 GLU A O 1
ATOM 588 N N . PRO A 1 80 ? 6.933 0.633 -1.659 1.00 90.25 80 PRO A N 1
ATOM 589 C CA . PRO A 1 80 ? 5.858 1.281 -2.379 1.00 90.25 80 PRO A CA 1
ATOM 590 C C . PRO A 1 80 ? 6.150 2.780 -2.493 1.00 90.25 80 PRO A C 1
ATOM 592 O O . PRO A 1 80 ? 6.854 3.357 -1.672 1.00 90.25 80 PRO A O 1
ATOM 595 N N . LEU A 1 81 ? 5.571 3.435 -3.495 1.00 89.94 81 LEU A N 1
ATOM 596 C CA . LEU A 1 81 ? 5.599 4.890 -3.623 1.00 89.94 81 LEU A CA 1
ATOM 597 C C . LEU A 1 81 ? 4.181 5.462 -3.513 1.00 89.94 81 LEU A C 1
ATOM 599 O O . LEU A 1 81 ? 3.226 4.821 -3.965 1.00 89.94 81 LEU A O 1
ATOM 603 N N . PRO A 1 82 ? 4.016 6.685 -2.972 1.00 88.69 82 PRO A N 1
ATOM 604 C CA . PRO A 1 82 ? 2.746 7.395 -3.034 1.00 88.69 82 PRO A CA 1
ATOM 605 C C . PRO A 1 82 ? 2.183 7.424 -4.460 1.00 88.69 82 PRO A C 1
ATOM 607 O O . PRO A 1 82 ? 2.866 7.777 -5.420 1.00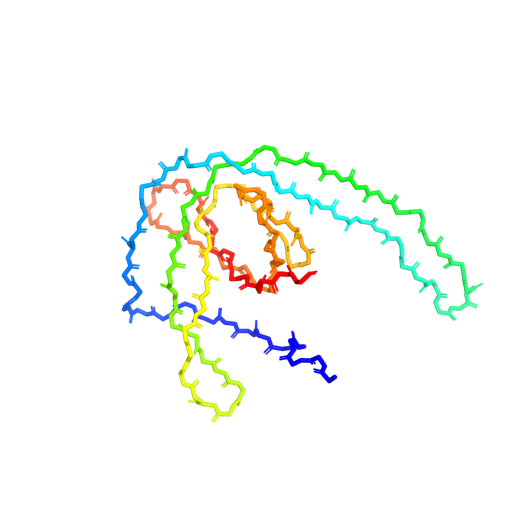 88.69 82 PRO A O 1
ATOM 610 N N . GLY A 1 83 ? 0.915 7.044 -4.595 1.00 86.75 83 GLY A N 1
ATOM 611 C CA . GLY A 1 83 ? 0.221 6.924 -5.872 1.00 86.75 83 GLY A CA 1
ATOM 612 C C . GLY A 1 83 ? 0.263 5.537 -6.518 1.00 86.75 83 GLY A C 1
ATOM 613 O O . GLY A 1 83 ? -0.554 5.315 -7.420 1.00 86.75 83 GLY A O 1
ATOM 614 N N . ASP A 1 84 ? 1.117 4.617 -6.051 1.00 92.56 84 ASP A N 1
ATOM 615 C CA . ASP A 1 84 ? 1.066 3.202 -6.439 1.00 92.56 84 ASP A CA 1
ATOM 616 C C . ASP A 1 84 ? -0.295 2.587 -6.068 1.00 92.56 84 ASP A C 1
ATOM 618 O O . ASP A 1 84 ? -0.991 3.043 -5.153 1.00 92.56 84 ASP A O 1
ATOM 622 N N . VAL A 1 85 ? -0.690 1.536 -6.788 1.00 93.31 85 VAL A N 1
ATOM 623 C CA . VAL A 1 85 ? -1.929 0.792 -6.519 1.00 93.31 85 VAL A CA 1
ATOM 624 C C . VAL A 1 85 ? -1.593 -0.637 -6.125 1.00 93.31 85 VAL A C 1
ATOM 626 O O . VAL A 1 85 ? -0.997 -1.368 -6.908 1.00 93.31 85 VAL A O 1
ATOM 629 N N . ILE A 1 86 ? -2.014 -1.047 -4.934 1.00 91.94 86 ILE A N 1
ATOM 630 C CA . ILE A 1 86 ? -1.909 -2.419 -4.443 1.00 91.94 86 ILE A CA 1
ATOM 631 C C . ILE A 1 86 ? -3.243 -3.119 -4.707 1.00 91.94 86 ILE A C 1
ATOM 633 O O . ILE A 1 86 ? -4.280 -2.730 -4.169 1.00 91.94 86 ILE A O 1
ATOM 637 N N . THR A 1 87 ? -3.225 -4.161 -5.533 1.00 91.50 87 THR A N 1
ATOM 638 C CA . THR A 1 87 ? -4.376 -5.026 -5.790 1.00 91.50 87 THR A CA 1
ATOM 639 C C . THR A 1 87 ? -4.257 -6.295 -4.958 1.00 91.50 87 THR A C 1
ATOM 641 O O . THR A 1 87 ? -3.377 -7.126 -5.189 1.00 91.50 87 THR A O 1
ATOM 644 N N . LEU A 1 88 ? -5.170 -6.455 -4.003 1.00 87.62 88 LEU A N 1
ATOM 645 C CA . LEU A 1 88 ? -5.238 -7.585 -3.082 1.00 87.62 88 LEU A CA 1
ATOM 646 C C . LEU A 1 88 ? -6.639 -8.199 -3.146 1.00 87.62 88 LEU A C 1
ATOM 648 O O . LEU A 1 88 ? -7.630 -7.507 -2.916 1.00 87.62 88 LEU A O 1
ATOM 652 N N . ALA A 1 89 ? -6.727 -9.496 -3.457 1.00 84.25 89 ALA A N 1
ATOM 653 C CA . ALA A 1 89 ? -7.994 -10.235 -3.540 1.00 84.25 89 ALA A CA 1
ATOM 654 C C . ALA A 1 89 ? -9.080 -9.529 -4.392 1.00 84.25 89 ALA A C 1
ATOM 656 O O . ALA A 1 89 ? -10.255 -9.496 -4.029 1.00 84.25 89 ALA A O 1
ATOM 657 N N . GLY A 1 90 ? -8.678 -8.915 -5.512 1.00 80.62 90 GLY A N 1
ATOM 658 C CA . GLY A 1 90 ? -9.575 -8.192 -6.423 1.00 80.62 90 GLY A CA 1
ATOM 659 C C . GLY A 1 90 ? -9.989 -6.788 -5.965 1.00 80.62 90 GLY A C 1
ATOM 660 O O . GLY A 1 90 ? -10.727 -6.120 -6.682 1.00 80.62 90 GLY A O 1
ATOM 661 N N . LYS A 1 91 ? -9.513 -6.317 -4.806 1.00 85.81 91 LYS A N 1
ATOM 662 C CA . LYS A 1 91 ? -9.706 -4.940 -4.329 1.00 85.81 91 LYS A CA 1
ATOM 663 C C . LYS A 1 91 ? -8.461 -4.105 -4.590 1.00 85.81 91 LYS A C 1
ATOM 665 O O . LYS A 1 91 ? -7.347 -4.595 -4.417 1.00 85.81 91 LYS A O 1
ATOM 670 N N . SER A 1 92 ? -8.663 -2.845 -4.961 1.00 88.25 92 SER A N 1
ATOM 671 C CA . SER A 1 92 ? -7.587 -1.894 -5.238 1.00 88.25 92 SER A CA 1
ATOM 672 C C . SER A 1 92 ? -7.440 -0.882 -4.109 1.00 88.25 92 SER A C 1
ATOM 674 O O . SER A 1 92 ? -8.405 -0.257 -3.666 1.00 88.25 92 SER A O 1
ATOM 676 N N . TYR A 1 93 ? -6.203 -0.705 -3.670 1.00 88.88 93 TYR A N 1
ATOM 677 C CA . TYR A 1 93 ? -5.814 0.194 -2.598 1.00 88.88 93 TYR A CA 1
ATOM 678 C C . TYR A 1 93 ? -4.768 1.160 -3.127 1.00 88.88 93 TYR A C 1
ATOM 680 O O . TYR A 1 93 ? -3.727 0.731 -3.620 1.00 88.88 93 TYR A O 1
ATOM 688 N N . ARG A 1 94 ? -5.036 2.461 -3.054 1.00 91.19 94 ARG A N 1
ATOM 689 C CA . ARG A 1 94 ? -4.078 3.465 -3.512 1.00 91.19 94 ARG A CA 1
ATOM 690 C C . ARG A 1 94 ? -3.189 3.888 -2.356 1.00 91.19 94 ARG A C 1
ATOM 692 O O . ARG A 1 94 ? -3.705 4.299 -1.319 1.00 91.19 94 ARG A O 1
ATOM 699 N N . VAL A 1 95 ? -1.878 3.808 -2.552 1.00 88.81 95 VAL A N 1
ATOM 700 C CA . VAL A 1 95 ? -0.875 4.241 -1.576 1.00 88.81 95 VAL A CA 1
ATOM 701 C C . VAL A 1 95 ? -0.949 5.757 -1.430 1.00 88.81 95 VAL A C 1
ATOM 703 O O . VAL A 1 95 ? -0.807 6.486 -2.413 1.00 88.81 95 VAL A O 1
ATOM 706 N N . ALA A 1 96 ? -1.212 6.221 -0.212 1.00 85.94 96 ALA A N 1
ATOM 707 C CA . ALA A 1 96 ? -1.293 7.635 0.135 1.00 85.94 96 ALA A CA 1
ATOM 708 C C . ALA A 1 96 ? 0.030 8.122 0.735 1.00 85.94 96 ALA A C 1
ATOM 710 O O . ALA A 1 96 ? 0.596 9.106 0.263 1.00 85.94 96 ALA A O 1
ATOM 711 N N . SER A 1 97 ? 0.548 7.391 1.720 1.00 83.56 97 SER A N 1
ATOM 712 C CA . SER A 1 97 ? 1.847 7.635 2.342 1.00 83.56 97 SER A CA 1
ATOM 713 C C . SER A 1 97 ? 2.570 6.318 2.596 1.00 83.56 97 SER A C 1
ATOM 715 O O . SER A 1 97 ? 1.960 5.245 2.604 1.00 83.56 97 SER A O 1
ATOM 717 N N . VAL A 1 98 ? 3.884 6.413 2.761 1.00 85.81 98 VAL A N 1
ATOM 718 C CA . VAL A 1 98 ? 4.770 5.274 2.982 1.00 85.81 98 VAL A CA 1
ATOM 719 C C . VAL A 1 98 ? 5.729 5.645 4.095 1.00 85.81 98 VAL A C 1
ATOM 721 O O . VAL A 1 98 ? 6.325 6.721 4.052 1.00 85.81 98 VAL A O 1
ATOM 724 N N . GLU A 1 99 ? 5.866 4.759 5.069 1.00 84.62 99 GLU A N 1
ATOM 725 C CA . GLU A 1 99 ? 6.822 4.895 6.160 1.00 84.62 99 GLU A CA 1
ATOM 726 C C . GLU A 1 99 ? 7.797 3.727 6.130 1.00 84.62 99 GLU A C 1
ATOM 728 O O . GLU A 1 99 ? 7.392 2.591 5.883 1.00 84.62 99 GLU A O 1
ATOM 733 N N . ALA A 1 100 ? 9.078 4.009 6.352 1.00 80.12 100 ALA A N 1
ATOM 734 C CA . ALA A 1 100 ? 10.065 2.959 6.544 1.00 80.12 100 ALA A CA 1
ATOM 735 C C . ALA A 1 100 ? 9.859 2.349 7.934 1.00 80.12 100 ALA A C 1
ATOM 737 O O . ALA A 1 100 ? 9.860 3.065 8.936 1.00 80.12 100 ALA A O 1
ATOM 738 N N . ASP A 1 101 ? 9.684 1.034 7.980 1.00 73.94 101 ASP A N 1
ATOM 739 C CA . ASP A 1 101 ? 9.760 0.249 9.203 1.00 73.94 101 ASP A CA 1
ATOM 740 C C . ASP A 1 101 ? 11.143 -0.401 9.218 1.00 73.94 101 ASP A C 1
ATOM 742 O O . ASP A 1 101 ? 11.394 -1.413 8.554 1.00 73.94 101 ASP A O 1
ATOM 746 N N . GLU A 1 102 ? 12.073 0.255 9.913 1.00 66.69 102 GLU A N 1
ATOM 747 C CA . GLU A 1 102 ? 13.451 -0.199 10.099 1.00 66.69 102 GLU A CA 1
ATOM 748 C C . GLU A 1 102 ? 13.635 -0.741 11.525 1.00 66.69 102 GLU A C 1
ATOM 750 O O . GLU A 1 102 ? 14.155 -0.042 12.398 1.00 66.69 102 GLU A O 1
ATOM 755 N N . PRO A 1 103 ? 13.210 -1.980 11.819 1.00 57.66 103 PRO A N 1
ATOM 756 C CA . PRO A 1 103 ? 13.587 -2.614 13.068 1.00 57.66 103 PRO A CA 1
ATOM 757 C C . PRO A 1 103 ? 15.083 -2.969 13.046 1.00 57.66 103 PRO A C 1
ATOM 759 O O . PRO A 1 103 ? 15.593 -3.519 12.065 1.00 57.66 103 PRO A O 1
ATOM 762 N N . ASP A 1 104 ? 15.786 -2.671 14.144 1.00 49.84 104 ASP A N 1
ATOM 763 C CA . ASP A 1 104 ? 17.223 -2.930 14.307 1.00 49.84 104 ASP A CA 1
ATOM 764 C C . ASP A 1 104 ? 17.585 -4.377 13.909 1.00 49.84 104 ASP A C 1
ATOM 766 O O . ASP A 1 104 ? 17.248 -5.344 14.596 1.00 49.84 104 ASP A O 1
ATOM 770 N N . GLY A 1 105 ? 18.308 -4.526 12.793 1.00 46.53 105 GLY A N 1
ATOM 771 C CA . GLY A 1 105 ? 18.908 -5.794 12.362 1.00 46.53 105 GLY A CA 1
ATOM 772 C C . GLY A 1 105 ? 18.042 -6.733 11.506 1.00 46.53 105 GLY A C 1
ATOM 773 O O . GLY A 1 105 ? 18.458 -7.872 11.291 1.00 46.53 105 GLY A O 1
ATOM 774 N N . ILE A 1 106 ? 16.887 -6.296 10.990 1.00 56.28 106 ILE A N 1
ATOM 775 C CA . ILE A 1 106 ? 16.015 -7.078 10.082 1.00 56.28 106 ILE A CA 1
ATOM 776 C C . ILE A 1 106 ? 15.837 -6.341 8.729 1.00 56.28 106 ILE A C 1
ATOM 778 O O . ILE A 1 106 ? 16.129 -5.148 8.654 1.00 56.28 106 ILE A O 1
ATOM 782 N N . PRO A 1 107 ? 15.437 -7.018 7.626 1.00 56.34 107 PRO A N 1
ATOM 783 C CA . PRO A 1 107 ? 15.220 -6.368 6.332 1.00 56.34 107 PRO A CA 1
ATOM 784 C C . PRO A 1 107 ? 14.229 -5.210 6.454 1.00 56.34 107 PRO A C 1
ATOM 786 O O . PRO A 1 107 ? 13.201 -5.370 7.109 1.00 56.34 107 PRO A O 1
ATOM 789 N N . ILE A 1 108 ? 14.528 -4.089 5.787 1.00 61.66 108 ILE A N 1
ATOM 790 C CA . ILE A 1 108 ? 13.665 -2.901 5.755 1.00 61.66 108 ILE A CA 1
ATOM 791 C C . ILE A 1 108 ? 12.267 -3.316 5.285 1.00 61.66 108 ILE A C 1
ATOM 793 O O . ILE A 1 108 ? 12.094 -3.831 4.175 1.00 61.66 108 ILE A O 1
ATOM 797 N N . GLY A 1 109 ? 11.284 -3.108 6.155 1.00 74.81 109 GLY A N 1
ATOM 798 C CA . GLY A 1 109 ? 9.876 -3.154 5.814 1.00 74.81 109 GLY A CA 1
ATOM 799 C C . GLY A 1 109 ? 9.376 -1.755 5.482 1.00 74.81 109 GLY A C 1
ATOM 800 O O . GLY A 1 109 ? 9.995 -0.747 5.808 1.00 74.81 109 GLY A O 1
ATOM 801 N N . TRP A 1 110 ? 8.231 -1.689 4.825 1.00 84.12 110 TRP A N 1
ATOM 802 C CA . TRP A 1 110 ? 7.529 -0.446 4.561 1.00 84.12 110 TRP A CA 1
ATOM 803 C C . TRP A 1 110 ? 6.097 -0.583 5.034 1.00 84.12 110 TRP A C 1
ATOM 805 O O . TRP A 1 110 ? 5.460 -1.610 4.795 1.00 84.12 110 TRP A O 1
ATOM 815 N N . ILE A 1 111 ? 5.580 0.472 5.650 1.00 85.00 111 ILE A N 1
ATOM 816 C CA . ILE A 1 111 ? 4.174 0.601 6.004 1.00 85.00 111 ILE A CA 1
ATOM 817 C C . ILE A 1 111 ? 3.542 1.549 4.993 1.00 85.00 111 ILE A C 1
ATOM 819 O O . ILE A 1 111 ? 3.782 2.755 5.006 1.00 85.00 111 ILE A O 1
ATOM 823 N N . ALA A 1 112 ? 2.730 1.005 4.091 1.00 84.62 112 ALA A N 1
ATOM 824 C CA . ALA A 1 112 ? 1.969 1.789 3.126 1.00 84.62 112 ALA A CA 1
ATOM 825 C C . ALA A 1 112 ? 0.575 2.086 3.672 1.00 84.62 112 ALA A C 1
ATOM 827 O O . ALA A 1 112 ? -0.264 1.185 3.719 1.00 84.62 112 ALA A O 1
ATOM 828 N N . VAL A 1 113 ? 0.293 3.339 4.028 1.00 85.19 113 VAL A N 1
ATOM 829 C CA . VAL A 1 113 ? -1.068 3.776 4.366 1.00 85.19 113 VAL A CA 1
ATOM 830 C C . VAL A 1 113 ? -1.846 3.960 3.071 1.00 85.19 113 VAL A C 1
ATOM 832 O O . VAL A 1 113 ? -1.399 4.648 2.148 1.00 85.19 113 VAL A O 1
ATOM 835 N N . VAL A 1 114 ? -3.018 3.337 2.984 1.00 82.19 114 VAL A N 1
ATOM 836 C CA . VAL A 1 114 ? -3.794 3.274 1.746 1.00 82.19 114 VAL A CA 1
ATOM 837 C C . VAL A 1 114 ? -5.207 3.820 1.901 1.00 82.19 114 VAL A C 1
ATOM 839 O O . VAL A 1 114 ? -5.872 3.635 2.920 1.00 82.19 114 VAL A O 1
ATOM 842 N N . GLY A 1 115 ? -5.705 4.430 0.829 1.00 78.06 115 GLY A N 1
ATOM 843 C CA . GLY A 1 115 ? -7.132 4.665 0.631 1.00 78.06 115 GLY A CA 1
ATOM 844 C C . GLY A 1 115 ? -7.761 3.526 -0.171 1.00 78.06 115 GLY A C 1
ATOM 845 O O . GLY A 1 115 ? -7.138 2.990 -1.092 1.00 78.06 115 GLY A O 1
ATOM 846 N N . SER A 1 116 ? -9.008 3.161 0.134 1.00 60.72 116 SER A N 1
ATOM 847 C CA . SER A 1 116 ? -9.799 2.315 -0.767 1.00 60.72 116 SER A CA 1
ATOM 848 C C . SER A 1 116 ? -10.074 3.089 -2.055 1.00 60.72 116 SER A C 1
ATOM 850 O O . SER A 1 116 ? -10.741 4.123 -2.019 1.00 60.72 116 SER A O 1
ATOM 852 N N . GLY A 1 117 ? -9.529 2.610 -3.173 1.00 49.06 117 GLY A N 1
ATOM 853 C CA . GLY A 1 117 ? -9.831 3.155 -4.489 1.00 49.06 117 GLY A CA 1
ATOM 854 C C . GLY A 1 117 ? -11.189 2.638 -4.944 1.00 49.06 117 GLY A C 1
ATOM 855 O O . GLY A 1 117 ? -11.371 1.423 -5.031 1.00 49.06 117 GLY A O 1
ATOM 856 N N . SER A 1 118 ? -12.130 3.553 -5.170 1.00 33.31 118 SER A N 1
ATOM 857 C CA . SER A 1 118 ? -13.403 3.281 -5.846 1.00 33.31 118 SER A CA 1
ATOM 858 C C . SER A 1 118 ? -13.186 2.843 -7.290 1.00 33.31 118 SER A C 1
ATOM 860 O O . SER A 1 118 ? -12.282 3.420 -7.939 1.00 33.31 118 SER A O 1
#

Sequence (118 aa):
MSFYDDLRAGVGPGSEIEATFGVPAILTRTTGGVKDPDSGNVSSKTITPHNVNVAKRTVEITVKDGGKAEATAFDIWFEPLPGDVITLAGKSYRVASVEADEPDGIPIGWIAVVGSGS

Foldseek 3Di:
DDPQDDFPWDFDPPWDQPWDWFAKKKKKDWDWQDQDPPPRDGGDIDIDIDIWIWTKTWTWGQDPVRDIDIFIKIKTLDDDDQQIWIQGPNWIWGFRDKDWDDDPPDRIIIIGTTDGDD